Protein AF-A0A4R8LWS7-F1 (afdb_monomer_lite)

Radius of gyration: 14.8 Å; chains: 1; bounding box: 33×41×36 Å

Structure (mmCIF, N/CA/C/O backbone):
data_AF-A0A4R8LWS7-F1
#
_entry.id   AF-A0A4R8LWS7-F1
#
loop_
_atom_site.group_PDB
_atom_site.id
_atom_site.type_symbol
_atom_site.label_atom_id
_atom_site.label_alt_id
_atom_site.label_comp_id
_atom_site.label_asym_id
_atom_site.label_entity_id
_atom_site.label_seq_id
_atom_site.pdbx_PDB_ins_code
_atom_site.Cartn_x
_atom_site.Cartn_y
_atom_site.Cartn_z
_atom_site.occupancy
_atom_site.B_iso_or_equiv
_atom_site.auth_seq_id
_atom_site.auth_comp_id
_atom_site.auth_asym_id
_atom_site.auth_atom_id
_atom_site.pdbx_PDB_model_num
ATOM 1 N N . MET A 1 1 ? 10.908 25.742 19.040 1.00 40.62 1 MET A N 1
ATOM 2 C CA . MET A 1 1 ? 10.486 24.450 19.618 1.00 40.62 1 MET A CA 1
ATOM 3 C C . MET A 1 1 ? 9.347 23.922 18.762 1.00 40.62 1 MET A C 1
ATOM 5 O O . MET A 1 1 ? 8.251 24.456 18.840 1.00 40.62 1 MET A O 1
ATOM 9 N N . GLN A 1 2 ? 9.628 22.956 17.893 1.00 34.34 2 GLN A N 1
ATOM 10 C CA . GLN A 1 2 ? 8.619 22.154 17.203 1.00 34.34 2 GLN A CA 1
ATOM 11 C C . GLN A 1 2 ? 9.078 20.710 17.364 1.00 34.34 2 GLN A C 1
ATOM 13 O O . GLN A 1 2 ? 10.031 20.284 16.719 1.00 34.34 2 GLN A O 1
ATOM 18 N N . TYR A 1 3 ? 8.466 20.005 18.312 1.00 36.12 3 TYR A N 1
ATOM 19 C CA . TYR A 1 3 ? 8.565 18.557 18.377 1.00 36.12 3 TYR A CA 1
ATOM 20 C C . TYR A 1 3 ? 7.663 18.038 17.261 1.00 36.12 3 TYR A C 1
ATOM 22 O O . TYR A 1 3 ? 6.447 17.981 17.427 1.00 36.12 3 TYR A O 1
ATOM 30 N N . TYR A 1 4 ? 8.241 17.735 16.100 1.00 42.22 4 TYR A N 1
ATOM 31 C CA . TYR A 1 4 ? 7.612 16.768 15.213 1.00 42.22 4 TYR A CA 1
ATOM 32 C C . TYR A 1 4 ? 7.637 15.468 16.005 1.00 42.22 4 TYR A C 1
ATOM 34 O O . TYR A 1 4 ? 8.713 14.949 16.298 1.00 42.22 4 TYR A O 1
ATOM 42 N N . ALA A 1 5 ? 6.472 15.020 16.472 1.00 40.84 5 ALA A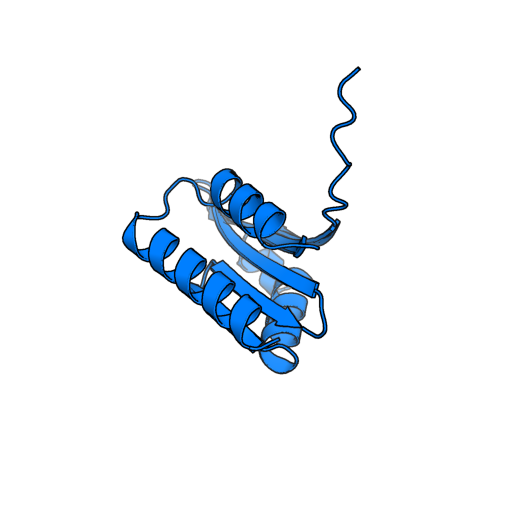 N 1
ATOM 43 C CA . ALA A 1 5 ? 6.341 13.658 16.946 1.00 40.84 5 ALA A CA 1
ATOM 44 C C . ALA A 1 5 ? 6.899 12.781 15.823 1.00 40.84 5 ALA A C 1
ATOM 46 O O . ALA A 1 5 ? 6.396 12.838 14.701 1.00 40.84 5 ALA A O 1
ATOM 47 N N . ASN A 1 6 ? 8.002 12.081 16.095 1.00 45.00 6 ASN A N 1
ATOM 48 C CA . ASN A 1 6 ? 8.479 11.017 15.231 1.00 45.00 6 ASN A CA 1
ATOM 49 C C . ASN A 1 6 ? 7.329 10.017 15.165 1.00 45.00 6 ASN A C 1
ATOM 51 O O . ASN A 1 6 ? 7.139 9.230 16.086 1.00 45.00 6 ASN A O 1
ATOM 55 N N . VAL A 1 7 ? 6.502 10.124 14.129 1.00 52.56 7 VAL A N 1
ATOM 56 C CA . VAL A 1 7 ? 5.569 9.070 13.768 1.00 52.56 7 VAL A CA 1
ATOM 57 C C . VAL A 1 7 ? 6.484 7.923 13.368 1.00 52.56 7 VAL A C 1
ATOM 59 O O . VAL A 1 7 ? 7.148 8.005 12.336 1.00 52.56 7 VAL A O 1
ATOM 62 N N . GLU A 1 8 ? 6.636 6.942 14.254 1.00 57.03 8 GLU A N 1
ATOM 63 C CA . GLU A 1 8 ? 7.499 5.779 14.055 1.00 57.03 8 GLU A CA 1
ATOM 64 C C . GLU A 1 8 ? 6.931 4.948 12.899 1.00 57.03 8 GLU A C 1
ATOM 66 O O . GLU A 1 8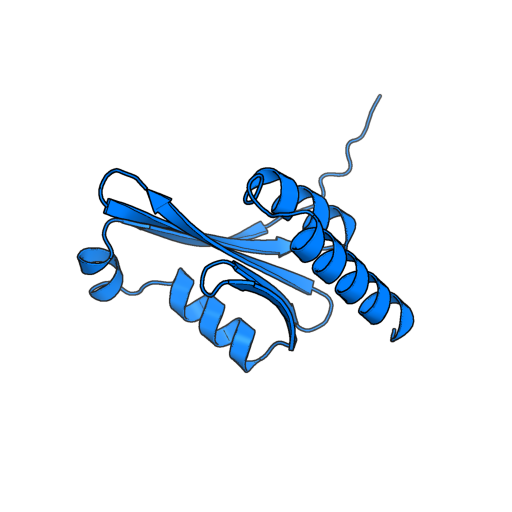 ? 6.120 4.044 13.067 1.00 57.03 8 GLU A O 1
ATOM 71 N N . GLN A 1 9 ? 7.305 5.336 11.684 1.00 67.44 9 GLN A N 1
ATOM 72 C CA . GLN A 1 9 ? 7.045 4.597 10.463 1.00 67.44 9 GLN A CA 1
ATOM 73 C C . GLN A 1 9 ? 8.176 3.589 10.304 1.00 67.44 9 GLN A C 1
ATOM 75 O O . GLN A 1 9 ? 9.345 3.974 10.232 1.00 67.44 9 GLN A O 1
ATOM 80 N N . THR A 1 10 ? 7.830 2.308 10.229 1.00 86.19 10 THR A N 1
ATOM 81 C CA . THR A 1 10 ? 8.819 1.240 10.078 1.00 86.19 10 THR A CA 1
ATOM 82 C C . THR A 1 10 ? 8.615 0.569 8.729 1.00 86.19 10 THR A C 1
ATOM 84 O O . THR A 1 10 ? 7.543 0.043 8.440 1.00 86.19 10 THR A O 1
ATOM 87 N N . MET A 1 11 ? 9.640 0.606 7.874 1.00 91.75 11 MET A N 1
ATOM 88 C CA . MET A 1 11 ? 9.654 -0.199 6.653 1.00 91.75 11 MET A CA 1
ATOM 89 C C . MET A 1 11 ? 9.943 -1.648 7.049 1.00 91.75 11 MET A C 1
ATOM 91 O O . MET A 1 11 ? 11.017 -1.938 7.575 1.00 91.75 11 MET A O 1
ATOM 95 N N . VAL A 1 12 ? 8.977 -2.536 6.826 1.00 93.50 12 VAL A N 1
ATOM 96 C CA . VAL A 1 12 ? 9.024 -3.933 7.292 1.00 93.50 12 VAL A CA 1
ATOM 97 C C . VAL A 1 12 ? 9.459 -4.908 6.201 1.00 93.50 12 VAL A C 1
ATOM 99 O O . VAL A 1 12 ? 9.993 -5.968 6.509 1.00 93.50 12 VAL A O 1
ATOM 102 N N . ALA A 1 13 ? 9.298 -4.533 4.930 1.00 93.56 13 ALA A N 1
ATOM 103 C CA . ALA A 1 13 ? 9.834 -5.282 3.801 1.00 93.56 13 ALA A CA 1
ATOM 104 C C . ALA A 1 13 ? 10.236 -4.347 2.654 1.00 93.56 13 ALA A C 1
ATOM 106 O O . ALA A 1 13 ? 9.655 -3.274 2.467 1.00 93.56 13 ALA A O 1
ATOM 107 N N . TYR A 1 14 ? 11.241 -4.770 1.889 1.00 93.44 14 TYR A N 1
ATOM 108 C CA . TYR A 1 14 ? 11.798 -4.030 0.762 1.00 93.44 14 TYR A CA 1
ATOM 109 C C . TYR A 1 14 ? 12.319 -4.997 -0.302 1.00 93.44 14 TYR A C 1
ATOM 111 O O . TYR A 1 14 ? 12.953 -6.000 0.033 1.00 93.44 14 TYR A O 1
ATOM 119 N N . CYS A 1 15 ? 12.114 -4.670 -1.574 1.00 93.06 15 CYS A N 1
ATOM 120 C CA . CYS A 1 15 ? 12.806 -5.309 -2.686 1.00 93.06 15 CYS A CA 1
ATOM 121 C C . CYS A 1 15 ? 13.257 -4.271 -3.716 1.00 93.06 15 CYS A C 1
ATOM 123 O O . CYS A 1 15 ? 12.604 -3.248 -3.920 1.00 93.06 15 CYS A O 1
ATOM 125 N N . PHE A 1 16 ? 14.388 -4.544 -4.369 1.00 93.31 16 PHE A N 1
ATOM 126 C CA . PHE A 1 16 ? 14.866 -3.767 -5.507 1.00 93.31 16 PHE A CA 1
ATOM 127 C C . PHE A 1 16 ? 15.703 -4.637 -6.432 1.00 93.31 16 PHE A C 1
ATOM 129 O O . PHE A 1 16 ? 16.692 -5.234 -6.004 1.00 93.31 16 PHE A O 1
ATOM 136 N N . GLY A 1 17 ? 15.331 -4.699 -7.703 1.00 92.06 17 GLY A N 1
ATOM 137 C CA . GLY A 1 17 ? 16.046 -5.517 -8.673 1.00 92.06 17 GLY A CA 1
ATOM 138 C C . GLY A 1 17 ? 15.236 -5.769 -9.930 1.00 92.06 17 GLY A C 1
ATOM 139 O O . GLY A 1 17 ? 14.134 -5.251 -10.087 1.00 92.06 17 GLY A O 1
ATOM 140 N N . ARG A 1 18 ? 15.785 -6.557 -10.852 1.00 91.75 18 ARG A N 1
ATOM 141 C CA . ARG A 1 18 ? 15.011 -7.013 -12.008 1.00 91.75 18 ARG A CA 1
ATOM 142 C C . ARG A 1 18 ? 14.037 -8.112 -11.578 1.00 91.75 18 ARG A C 1
ATOM 144 O O . ARG A 1 18 ? 14.413 -8.924 -10.732 1.00 91.75 18 ARG A O 1
ATOM 151 N N . PRO A 1 19 ? 12.837 -8.202 -12.176 1.00 88.56 19 PRO A N 1
ATOM 152 C CA . PRO A 1 19 ? 11.863 -9.245 -11.841 1.00 88.56 19 PRO A CA 1
ATOM 153 C C . PRO A 1 19 ? 12.436 -10.668 -11.910 1.00 88.56 19 PRO A C 1
ATOM 155 O O . PRO A 1 19 ? 12.168 -11.490 -11.040 1.00 88.56 19 PRO A O 1
ATOM 158 N N . GLU A 1 20 ? 13.282 -10.941 -12.906 1.00 88.19 20 GLU A N 1
ATOM 159 C CA . GLU A 1 20 ? 13.960 -12.232 -13.076 1.00 88.19 20 GLU A CA 1
ATOM 160 C C . GLU A 1 20 ? 14.873 -12.585 -11.891 1.00 88.19 20 GLU A C 1
ATOM 162 O O . GLU A 1 20 ? 14.844 -13.716 -11.410 1.00 88.19 20 GLU A O 1
ATOM 167 N N . ASP A 1 21 ? 15.612 -11.620 -11.346 1.00 85.44 21 ASP A N 1
ATOM 168 C CA . ASP A 1 21 ? 16.487 -11.835 -10.188 1.00 85.44 21 ASP A CA 1
ATOM 169 C C . ASP A 1 21 ? 15.678 -11.968 -8.888 1.00 85.44 21 ASP A C 1
ATOM 171 O O . ASP A 1 21 ? 15.962 -12.823 -8.045 1.00 85.44 21 ASP A O 1
ATOM 175 N N . LEU A 1 22 ? 14.636 -11.144 -8.740 1.00 84.06 22 LEU A N 1
ATOM 176 C CA . LEU A 1 22 ? 13.742 -11.166 -7.581 1.00 84.06 22 LEU A CA 1
ATOM 177 C C . LEU A 1 22 ? 12.973 -12.490 -7.482 1.00 84.06 22 LEU A C 1
ATOM 179 O O . LEU A 1 22 ? 12.887 -13.058 -6.401 1.00 84.06 22 LEU A O 1
ATOM 183 N N . SER A 1 23 ? 12.505 -13.037 -8.607 1.00 78.75 23 SER A N 1
ATOM 184 C CA . SER A 1 23 ? 11.782 -14.320 -8.643 1.00 78.75 23 SER A CA 1
ATOM 185 C C . SER A 1 23 ? 12.638 -15.539 -8.272 1.00 78.75 23 SER A C 1
ATOM 187 O O . SER A 1 23 ? 12.118 -16.556 -7.821 1.00 78.75 23 SER A O 1
ATOM 189 N N . ASN A 1 24 ? 13.959 -15.442 -8.454 1.00 71.88 24 ASN A N 1
ATOM 190 C CA . ASN A 1 24 ? 14.912 -16.514 -8.160 1.00 71.88 24 ASN A CA 1
ATOM 191 C C . ASN A 1 24 ? 15.523 -16.399 -6.755 1.00 71.88 24 ASN A C 1
ATOM 193 O O . ASN A 1 24 ? 16.331 -17.241 -6.356 1.00 71.88 24 ASN A O 1
ATOM 197 N N . THR A 1 25 ? 15.167 -15.358 -6.006 1.00 68.88 25 THR A N 1
ATOM 198 C CA . THR A 1 25 ? 15.644 -15.112 -4.646 1.00 68.88 25 THR A CA 1
ATOM 199 C C . THR A 1 25 ? 14.477 -15.163 -3.666 1.00 68.88 25 THR A C 1
ATOM 201 O O . THR A 1 25 ? 13.313 -15.119 -4.055 1.00 68.88 25 THR A O 1
ATOM 204 N N . PHE A 1 26 ? 14.764 -15.311 -2.369 1.00 73.25 26 PHE A N 1
ATOM 205 C CA . PHE A 1 26 ? 13.719 -15.224 -1.351 1.00 73.25 26 PHE A CA 1
ATOM 206 C C . PHE A 1 26 ? 13.255 -13.763 -1.246 1.00 73.25 26 PHE A C 1
ATOM 208 O O . PHE A 1 26 ? 13.846 -12.954 -0.528 1.00 73.25 26 PHE A O 1
ATOM 215 N N . ASN A 1 27 ? 12.235 -13.412 -2.030 1.00 78.25 27 ASN A N 1
ATOM 216 C CA . ASN A 1 27 ? 11.691 -12.067 -2.097 1.00 78.25 27 ASN A CA 1
ATOM 217 C C . ASN A 1 27 ? 10.793 -11.792 -0.886 1.00 78.25 27 ASN A C 1
ATOM 219 O O . ASN A 1 27 ? 9.584 -12.026 -0.906 1.00 78.25 27 ASN A O 1
ATOM 223 N N . HIS A 1 28 ? 11.403 -11.270 0.179 1.00 83.94 28 HIS A N 1
ATOM 224 C CA . HIS A 1 28 ? 10.701 -10.910 1.410 1.00 83.94 28 HIS A CA 1
ATOM 225 C C . HIS A 1 28 ? 9.536 -9.934 1.178 1.00 83.94 28 HIS A C 1
ATOM 227 O O . HIS A 1 28 ? 8.576 -9.975 1.934 1.00 83.94 28 HIS A O 1
ATOM 233 N N . PHE A 1 29 ? 9.580 -9.091 0.139 1.00 93.00 29 PHE A N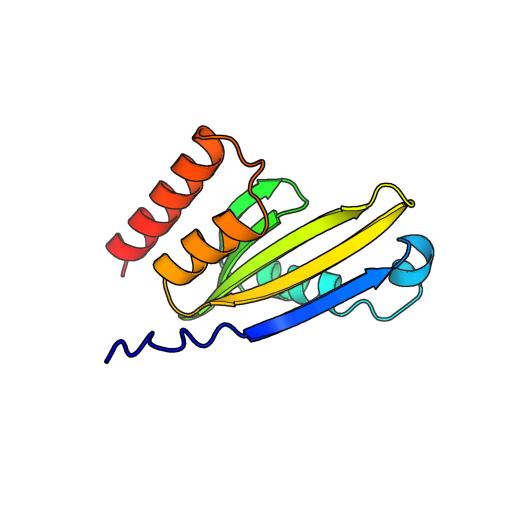 1
ATOM 234 C CA . PHE A 1 29 ? 8.478 -8.178 -0.176 1.00 93.00 29 PHE A CA 1
ATOM 235 C C . PHE A 1 29 ? 7.199 -8.926 -0.571 1.00 93.00 29 PHE A C 1
ATOM 237 O O . PHE A 1 29 ? 6.168 -8.718 0.061 1.00 93.00 29 PHE A O 1
ATOM 244 N N . GLU A 1 30 ? 7.263 -9.801 -1.580 1.00 91.12 30 GLU A N 1
ATOM 245 C CA . GLU A 1 30 ? 6.083 -10.535 -2.068 1.00 91.12 30 GLU A CA 1
ATOM 246 C C . GLU A 1 30 ? 5.507 -11.426 -0.970 1.00 91.12 30 GLU A C 1
ATOM 248 O O . GLU A 1 30 ? 4.309 -11.384 -0.714 1.00 91.12 30 GLU A O 1
ATOM 253 N N . HIS A 1 31 ? 6.374 -12.128 -0.236 1.00 91.81 31 HIS A N 1
ATOM 254 C CA . HIS A 1 31 ? 5.944 -12.970 0.876 1.00 91.81 31 HIS A CA 1
ATOM 255 C C . HIS A 1 31 ? 5.233 -12.169 1.976 1.00 91.81 31 HIS A C 1
ATOM 257 O O . HIS A 1 31 ? 4.182 -12.580 2.455 1.00 91.81 31 HIS A O 1
ATOM 263 N N . THR A 1 32 ? 5.771 -11.007 2.366 1.00 94.44 32 THR A N 1
ATOM 264 C CA . THR A 1 32 ? 5.122 -10.147 3.365 1.00 94.44 32 THR A CA 1
ATOM 265 C C . THR A 1 32 ? 3.786 -9.601 2.863 1.00 94.44 32 THR A C 1
ATOM 267 O O . THR A 1 32 ? 2.841 -9.523 3.644 1.00 94.44 32 THR A O 1
ATOM 270 N N . VAL A 1 33 ? 3.670 -9.236 1.583 1.00 95.19 33 VAL A N 1
ATOM 271 C CA . VAL A 1 33 ? 2.385 -8.796 1.013 1.00 95.19 33 VAL A CA 1
ATOM 272 C C . VAL A 1 33 ? 1.366 -9.938 1.035 1.00 95.19 33 VAL A C 1
ATOM 274 O O . VAL A 1 33 ? 0.243 -9.722 1.486 1.00 95.19 33 VAL A O 1
ATOM 277 N N . ASP A 1 34 ? 1.755 -11.149 0.637 1.00 94.69 34 ASP A N 1
ATOM 278 C CA . ASP A 1 34 ? 0.877 -12.323 0.658 1.00 94.69 34 ASP A CA 1
ATOM 279 C C . ASP A 1 34 ? 0.407 -12.667 2.080 1.00 94.69 34 ASP A C 1
ATOM 281 O O . ASP A 1 34 ? -0.783 -12.892 2.301 1.00 94.69 34 ASP A O 1
ATOM 285 N N . GLU A 1 35 ? 1.308 -12.641 3.067 1.00 95.12 35 GLU A N 1
ATOM 286 C CA . GLU A 1 35 ? 0.963 -12.832 4.483 1.00 95.12 35 GLU A CA 1
ATOM 287 C C . GLU A 1 35 ? -0.027 -11.770 4.978 1.00 95.12 35 GLU A C 1
ATOM 289 O O . GLU A 1 35 ? -0.997 -12.093 5.665 1.00 95.12 35 GLU A O 1
ATOM 294 N N . LEU A 1 36 ? 0.183 -10.500 4.619 1.00 96.00 36 LEU A N 1
ATOM 295 C CA . LEU A 1 36 ? -0.718 -9.410 4.995 1.00 96.00 36 LEU A CA 1
ATOM 296 C C . LEU A 1 36 ? -2.098 -9.555 4.351 1.00 96.00 36 LEU A C 1
ATOM 298 O O . LEU A 1 36 ? -3.099 -9.289 5.009 1.00 96.00 36 LEU A O 1
ATOM 302 N N . LEU A 1 37 ? -2.166 -9.980 3.090 1.00 95.50 37 LEU A N 1
ATOM 303 C CA . LEU A 1 37 ? -3.431 -10.225 2.398 1.00 95.50 37 LEU A CA 1
ATOM 304 C C . LEU A 1 37 ? -4.150 -11.479 2.912 1.00 95.50 37 LEU A C 1
ATOM 306 O O . LEU A 1 37 ? -5.374 -11.558 2.806 1.00 95.50 37 LEU A O 1
ATOM 310 N N . HIS A 1 38 ? -3.410 -12.447 3.457 1.00 96.25 38 HIS A N 1
ATOM 311 C CA . HIS A 1 38 ? -3.974 -13.650 4.061 1.00 96.25 38 HIS A CA 1
ATOM 312 C C . HIS A 1 38 ? -4.530 -13.396 5.469 1.00 96.25 38 HIS A C 1
ATOM 314 O O . HIS A 1 38 ? -5.658 -13.789 5.766 1.00 96.25 38 HIS A O 1
ATOM 320 N N . ASP A 1 39 ? -3.747 -12.733 6.323 1.00 94.62 39 ASP A N 1
ATOM 321 C CA . ASP A 1 39 ? -4.056 -12.557 7.748 1.00 94.62 39 ASP A CA 1
ATOM 322 C C . ASP A 1 39 ? -4.780 -11.243 8.067 1.00 94.62 39 ASP A C 1
ATOM 324 O O . ASP A 1 39 ? -5.362 -11.090 9.144 1.00 94.62 39 ASP A O 1
ATOM 328 N N . GLY A 1 40 ? -4.669 -10.256 7.183 1.00 94.94 40 GLY A N 1
ATOM 329 C CA . GLY A 1 40 ? -5.200 -8.917 7.370 1.00 94.94 40 GLY A CA 1
ATOM 330 C C . GLY A 1 40 ? -6.461 -8.652 6.557 1.00 94.94 40 GLY A C 1
ATOM 331 O O . GLY A 1 40 ? -6.855 -9.397 5.663 1.00 94.94 40 GLY A O 1
ATOM 332 N N . GLU A 1 41 ? -7.106 -7.534 6.863 1.00 96.12 41 GLU A N 1
ATOM 333 C CA . GLU A 1 41 ? -8.224 -7.038 6.079 1.00 96.12 41 GLU A CA 1
ATOM 334 C C . GLU A 1 41 ? -7.725 -6.069 5.005 1.00 96.12 41 GLU A C 1
ATOM 336 O O . GLU A 1 41 ? -7.195 -5.006 5.323 1.00 96.12 41 GLU A O 1
ATOM 341 N N . LEU A 1 42 ? -7.948 -6.393 3.730 1.00 96.62 42 LEU A N 1
ATOM 342 C CA . LEU A 1 42 ? -7.719 -5.465 2.623 1.00 96.62 42 LEU A CA 1
ATOM 343 C C . LEU A 1 42 ? -8.735 -4.311 2.674 1.00 96.62 42 LEU A C 1
ATOM 345 O O . LEU A 1 42 ? -9.917 -4.488 2.384 1.00 96.62 42 LEU A O 1
ATOM 349 N N . VAL A 1 43 ? -8.264 -3.109 3.006 1.00 96.69 43 VAL A N 1
ATOM 350 C CA . VAL A 1 43 ? -9.105 -1.915 3.211 1.00 96.69 43 VAL A CA 1
ATOM 351 C C . VAL A 1 43 ? -9.161 -1.023 1.970 1.00 96.69 43 VAL A C 1
ATOM 353 O O . VAL A 1 43 ? -10.165 -0.342 1.719 1.00 96.69 43 VAL A O 1
ATOM 356 N N . TRP A 1 44 ? -8.085 -0.999 1.183 1.00 96.75 44 TRP A N 1
ATOM 357 C CA . TRP A 1 44 ? -8.005 -0.196 -0.034 1.00 96.75 44 TRP A CA 1
ATOM 358 C C . TRP A 1 44 ? -6.955 -0.740 -1.007 1.00 96.75 44 TRP A C 1
ATOM 360 O O . TRP A 1 44 ? -5.939 -1.289 -0.599 1.00 96.75 44 TRP A O 1
ATOM 370 N N . THR A 1 45 ? -7.193 -0.540 -2.303 1.00 95.62 45 THR A N 1
ATOM 371 C CA . THR A 1 45 ? -6.230 -0.796 -3.380 1.00 95.62 45 THR A CA 1
ATOM 372 C C . THR A 1 45 ? -6.353 0.291 -4.449 1.00 95.62 45 THR A C 1
ATOM 374 O O . THR A 1 45 ? -7.465 0.714 -4.810 1.00 95.62 45 THR A O 1
ATOM 377 N N . ALA A 1 46 ? -5.204 0.759 -4.939 1.00 90.25 46 ALA A N 1
ATOM 378 C CA . ALA A 1 46 ? -5.126 1.579 -6.145 1.00 90.25 46 ALA A CA 1
ATOM 379 C C . ALA A 1 46 ? -5.056 0.711 -7.407 1.00 90.25 46 ALA A C 1
ATOM 381 O O . ALA A 1 46 ? -5.664 1.047 -8.422 1.00 90.25 46 ALA A O 1
ATOM 382 N N . SER A 1 47 ? -4.314 -0.389 -7.319 1.00 87.31 47 SER A N 1
ATOM 383 C CA . SER A 1 47 ? -3.997 -1.341 -8.381 1.00 87.31 47 SER A CA 1
ATOM 384 C C . SER A 1 47 ? -3.384 -2.596 -7.747 1.00 87.31 47 SER A C 1
ATOM 386 O O . SER A 1 47 ? -3.149 -2.644 -6.537 1.00 87.31 47 SER A O 1
ATOM 388 N N . ASP A 1 48 ? -3.007 -3.567 -8.576 1.00 85.81 48 ASP A N 1
ATOM 389 C CA . ASP A 1 48 ? -2.205 -4.722 -8.143 1.00 85.81 48 ASP A CA 1
ATOM 390 C C . ASP A 1 48 ? -0.845 -4.308 -7.549 1.00 85.81 48 ASP A C 1
ATOM 392 O O . ASP A 1 48 ? -0.212 -5.069 -6.824 1.00 85.81 48 ASP A O 1
ATOM 396 N N . SER A 1 49 ? -0.403 -3.075 -7.815 1.00 88.25 49 SER A N 1
ATOM 397 C CA . SER A 1 49 ? 0.884 -2.546 -7.379 1.00 88.25 49 SER A CA 1
ATOM 398 C C . SER A 1 49 ? 0.807 -1.672 -6.128 1.00 88.25 49 SER A C 1
ATOM 400 O O . SER A 1 49 ? 1.835 -1.128 -5.744 1.00 88.25 49 SER A O 1
ATOM 402 N N . ALA A 1 50 ? -0.359 -1.476 -5.501 1.00 94.88 50 ALA A N 1
ATOM 403 C CA . ALA A 1 50 ? -0.452 -0.764 -4.224 1.00 94.88 50 ALA A CA 1
ATOM 404 C C . ALA A 1 50 ? -1.760 -1.029 -3.475 1.00 94.88 50 ALA A C 1
ATOM 406 O O . ALA A 1 50 ? -2.856 -0.994 -4.050 1.00 94.88 50 ALA A O 1
ATOM 407 N N . GLY A 1 51 ? -1.659 -1.160 -2.155 1.00 96.75 51 GLY A N 1
ATOM 408 C CA . GLY A 1 51 ? -2.827 -1.267 -1.297 1.00 96.75 51 GLY A CA 1
ATOM 409 C C . GLY A 1 51 ? -2.528 -1.073 0.180 1.00 96.75 51 GLY A C 1
ATOM 410 O O . GLY A 1 51 ? -1.391 -0.858 0.593 1.00 96.75 51 GLY A O 1
ATOM 411 N N . LEU A 1 52 ? -3.608 -1.089 0.954 1.0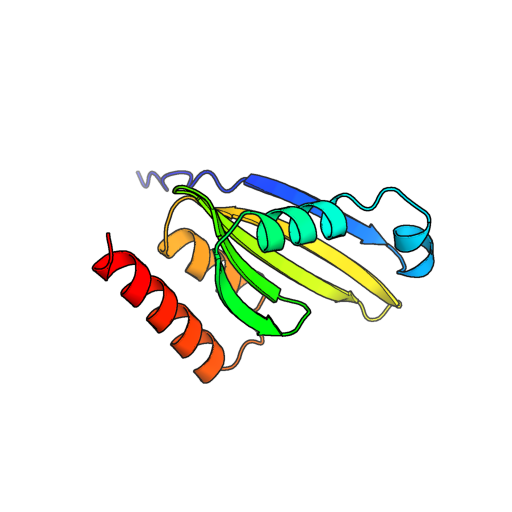0 97.75 52 LEU A N 1
ATOM 412 C CA . LEU A 1 52 ? -3.634 -0.865 2.389 1.00 97.75 52 LEU A CA 1
ATOM 413 C C . LEU A 1 52 ? -4.386 -2.006 3.068 1.00 97.75 52 LEU A C 1
ATOM 415 O O . LE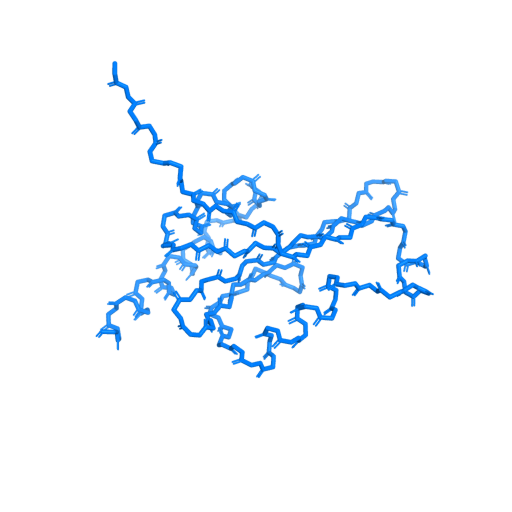U A 1 52 ? -5.539 -2.293 2.728 1.00 97.75 52 LEU A O 1
ATOM 419 N N . VAL A 1 53 ? -3.747 -2.595 4.070 1.00 97.50 53 VAL A N 1
ATOM 420 C CA . VAL A 1 53 ? -4.284 -3.653 4.920 1.00 97.50 53 VAL A CA 1
ATOM 421 C C . VAL A 1 53 ? -4.348 -3.159 6.358 1.00 97.50 53 VAL A C 1
ATOM 423 O O . VAL A 1 53 ? -3.459 -2.447 6.822 1.00 97.50 53 VAL A O 1
ATOM 426 N N . LEU A 1 54 ? -5.399 -3.556 7.067 1.00 96.19 54 LEU A N 1
ATOM 427 C CA . LEU A 1 54 ? -5.486 -3.454 8.518 1.00 96.19 54 LEU A CA 1
ATOM 428 C C . LEU A 1 54 ? -5.250 -4.842 9.116 1.00 96.19 54 LEU A C 1
ATOM 430 O O . LEU A 1 54 ? -5.984 -5.777 8.798 1.00 96.19 54 LEU A O 1
ATOM 434 N N . ARG A 1 55 ? -4.250 -4.990 9.987 1.00 94.12 55 ARG A N 1
ATOM 435 C CA . ARG A 1 55 ? -3.991 -6.248 10.706 1.00 94.12 55 ARG A CA 1
ATOM 436 C C . ARG A 1 55 ? -3.792 -5.943 12.185 1.00 94.12 55 ARG A C 1
ATOM 438 O O . ARG A 1 55 ? -2.846 -5.258 12.564 1.00 94.12 55 ARG A O 1
ATOM 445 N N . GLY A 1 56 ? -4.696 -6.454 13.020 1.00 90.81 56 GLY A N 1
ATOM 446 C CA . GLY A 1 56 ? -4.780 -6.029 14.417 1.00 90.81 56 GLY A CA 1
ATOM 447 C C . GLY A 1 56 ? -5.128 -4.541 14.496 1.00 90.81 56 GLY A C 1
ATOM 448 O O . GLY A 1 56 ? -6.160 -4.128 13.973 1.00 90.81 56 GLY A O 1
ATOM 449 N N . GLU A 1 57 ? -4.255 -3.754 15.121 1.00 89.75 57 GLU A N 1
ATOM 450 C CA . GLU A 1 57 ? -4.397 -2.295 15.255 1.00 89.75 57 GLU A CA 1
ATOM 451 C C . GLU A 1 57 ? -3.455 -1.512 14.322 1.00 89.75 57 GLU A C 1
ATOM 453 O O . GLU A 1 57 ? -3.535 -0.287 14.261 1.00 89.75 57 GLU A O 1
ATOM 458 N N . SER A 1 58 ? -2.589 -2.206 13.574 1.00 92.81 58 SER A N 1
ATOM 459 C CA . SER A 1 58 ? -1.590 -1.592 12.697 1.00 92.81 58 SER A CA 1
ATOM 460 C C . SER A 1 58 ? -2.069 -1.515 11.247 1.00 92.81 58 SER A C 1
ATOM 462 O O . SER A 1 58 ? -2.660 -2.456 10.699 1.00 92.81 58 SER A O 1
ATOM 464 N N . TRP A 1 59 ? -1.737 -0.402 10.595 1.00 96.25 59 TRP A N 1
ATOM 465 C CA . TRP A 1 59 ? -1.905 -0.225 9.158 1.00 96.25 59 TRP A CA 1
ATOM 466 C C . TRP A 1 59 ? -0.669 -0.708 8.411 1.00 96.25 59 TRP A C 1
ATOM 468 O O . TRP A 1 59 ? 0.453 -0.351 8.763 1.00 96.25 59 TRP A O 1
ATOM 478 N N . TYR A 1 60 ? -0.877 -1.442 7.323 1.00 97.19 60 TYR A N 1
ATOM 479 C CA . TYR A 1 60 ? 0.188 -1.875 6.431 1.00 97.19 60 TYR A CA 1
ATOM 480 C C . TYR A 1 60 ? -0.067 -1.365 5.021 1.00 97.19 60 TYR A C 1
ATOM 482 O O . TYR A 1 60 ? -1.047 -1.746 4.383 1.00 97.19 60 TYR A O 1
ATOM 490 N N . LEU A 1 61 ? 0.815 -0.495 4.538 1.00 96.94 61 LEU A N 1
ATOM 491 C CA . LEU A 1 61 ? 0.777 0.029 3.176 1.00 96.94 61 LEU A CA 1
ATOM 492 C C . LEU A 1 61 ? 1.886 -0.634 2.366 1.00 96.94 61 LEU A C 1
ATOM 494 O O . LEU A 1 61 ? 3.059 -0.502 2.718 1.00 96.94 61 LEU A O 1
ATOM 498 N N . TRP A 1 62 ? 1.529 -1.278 1.259 1.00 96.88 62 TRP A N 1
ATOM 499 C CA . TRP A 1 62 ? 2.503 -1.714 0.264 1.00 96.88 62 TRP A CA 1
ATOM 500 C C . TRP A 1 62 ? 2.326 -0.941 -1.028 1.00 96.88 62 TRP A C 1
ATOM 502 O O . TRP A 1 62 ? 1.223 -0.530 -1.403 1.00 96.88 62 TRP A O 1
ATOM 512 N N . PHE A 1 63 ? 3.434 -0.791 -1.734 1.00 95.38 63 PHE A N 1
ATOM 513 C CA . PHE A 1 63 ? 3.428 -0.405 -3.129 1.00 95.38 63 PHE A CA 1
ATOM 514 C C . PHE A 1 63 ? 4.642 -0.975 -3.844 1.00 95.38 63 PHE A C 1
ATOM 516 O O . PHE A 1 63 ? 5.659 -1.314 -3.237 1.00 95.38 63 PHE A O 1
ATOM 523 N N . GLN A 1 64 ? 4.507 -1.052 -5.156 1.00 93.69 64 GLN A N 1
ATOM 524 C CA . GLN A 1 64 ? 5.502 -1.530 -6.083 1.00 93.69 64 GLN A CA 1
ATOM 525 C C . GLN A 1 64 ? 5.542 -0.589 -7.289 1.00 93.69 64 GLN A C 1
ATOM 527 O O . GLN A 1 64 ? 4.505 -0.197 -7.829 1.00 93.69 64 GLN A O 1
ATOM 532 N N . HIS A 1 65 ? 6.745 -0.215 -7.707 1.00 91.75 65 HIS A N 1
ATOM 533 C CA . HIS A 1 65 ? 6.982 0.659 -8.845 1.00 91.75 65 HIS A CA 1
ATOM 534 C C . HIS A 1 65 ? 7.978 0.021 -9.811 1.00 91.75 65 HIS A C 1
ATOM 536 O O . HIS A 1 65 ? 9.021 -0.483 -9.398 1.00 91.75 65 HIS A O 1
ATOM 542 N N . ALA A 1 66 ? 7.654 0.067 -11.103 1.00 91.62 66 ALA A N 1
ATOM 543 C CA . ALA A 1 66 ? 8.571 -0.304 -12.170 1.00 91.62 66 ALA A CA 1
ATOM 544 C C . ALA A 1 66 ? 9.364 0.929 -12.619 1.00 91.62 66 ALA A C 1
ATOM 546 O O . ALA A 1 66 ? 8.781 1.937 -13.014 1.00 91.62 66 ALA A O 1
ATOM 547 N N . HIS A 1 67 ? 10.685 0.817 -12.579 1.00 91.62 67 HIS A N 1
ATOM 548 C CA . HIS A 1 67 ? 11.634 1.818 -13.048 1.00 91.62 67 HIS A CA 1
ATOM 549 C C . HIS A 1 67 ? 11.838 1.706 -14.565 1.00 91.62 67 HIS A C 1
ATOM 551 O O . HIS A 1 67 ? 11.683 0.637 -15.160 1.00 91.62 67 HIS A O 1
ATOM 557 N N . GLU A 1 68 ? 12.243 2.807 -15.203 1.00 92.25 68 GLU A N 1
ATOM 558 C CA . GLU A 1 68 ? 12.486 2.862 -16.656 1.00 92.25 68 GLU A CA 1
ATOM 559 C C . GLU A 1 68 ? 13.597 1.904 -17.126 1.00 92.25 68 GLU A C 1
ATOM 561 O O . GLU A 1 68 ? 13.614 1.486 -18.283 1.00 92.25 68 GLU A O 1
ATOM 566 N N . ASP A 1 69 ? 14.511 1.518 -16.230 1.00 91.31 69 ASP A N 1
ATOM 567 C CA . ASP A 1 69 ? 15.601 0.571 -16.496 1.00 91.31 69 ASP A CA 1
ATOM 568 C C . ASP A 1 69 ? 15.169 -0.910 -16.410 1.00 91.31 69 ASP A C 1
ATOM 570 O O . ASP A 1 69 ? 16.007 -1.814 -16.509 1.00 91.31 69 ASP A O 1
ATOM 574 N N . GLY A 1 70 ? 13.867 -1.161 -16.234 1.00 91.62 70 GLY A N 1
ATOM 575 C CA . GLY A 1 70 ? 13.276 -2.491 -16.115 1.00 91.62 70 GLY A CA 1
ATOM 576 C C . GLY A 1 70 ? 13.410 -3.111 -14.723 1.00 91.62 70 GLY A C 1
ATOM 577 O O . GLY A 1 70 ? 13.067 -4.282 -14.547 1.00 91.62 70 GLY A O 1
ATOM 578 N N . ARG A 1 71 ? 13.917 -2.369 -13.731 1.00 94.31 71 ARG A N 1
ATOM 579 C CA . ARG A 1 71 ? 13.898 -2.800 -12.330 1.00 94.31 71 ARG A CA 1
ATOM 580 C C . ARG A 1 71 ? 12.553 -2.521 -11.686 1.00 94.31 71 ARG A C 1
ATOM 582 O O . ARG A 1 71 ? 11.772 -1.693 -12.138 1.00 94.31 71 ARG A O 1
ATOM 589 N N . VAL A 1 72 ? 12.309 -3.206 -10.586 1.00 93.38 72 VAL A N 1
ATOM 590 C CA . VAL A 1 72 ? 11.153 -3.021 -9.727 1.00 93.38 72 VAL A CA 1
ATOM 591 C C . VAL A 1 72 ? 11.644 -2.681 -8.331 1.00 93.38 72 VAL A C 1
ATOM 593 O O . VAL A 1 72 ? 12.623 -3.257 -7.860 1.00 93.38 72 VAL A O 1
ATOM 596 N N . GLU A 1 73 ? 10.962 -1.743 -7.688 1.00 94.12 73 GLU A N 1
ATOM 597 C CA . GLU A 1 73 ? 11.128 -1.402 -6.281 1.00 94.12 73 GLU A CA 1
ATOM 598 C C . GLU A 1 73 ? 9.808 -1.643 -5.557 1.00 94.12 73 GLU A C 1
ATOM 600 O O . GLU A 1 73 ? 8.771 -1.132 -5.978 1.00 94.12 73 GLU A O 1
ATOM 605 N N . GLY A 1 74 ? 9.839 -2.424 -4.483 1.00 94.94 74 GLY A N 1
ATOM 606 C CA . GLY A 1 74 ? 8.683 -2.700 -3.639 1.00 94.94 74 GLY A CA 1
ATOM 607 C C . GLY A 1 74 ? 8.986 -2.337 -2.196 1.00 94.94 74 GLY A C 1
ATOM 608 O O . GLY A 1 74 ? 10.072 -2.635 -1.699 1.00 94.94 74 GLY A O 1
ATOM 609 N N . LYS A 1 75 ? 8.036 -1.700 -1.511 1.00 95.56 75 LYS A N 1
ATOM 610 C CA . LYS A 1 75 ? 8.167 -1.345 -0.093 1.00 95.56 75 LYS A CA 1
ATOM 611 C C . LYS A 1 75 ? 6.886 -1.667 0.660 1.00 95.56 75 LYS A C 1
ATOM 613 O O . LYS A 1 75 ? 5.792 -1.430 0.149 1.00 95.56 75 LYS A O 1
ATOM 618 N N . VAL A 1 76 ? 7.033 -2.158 1.887 1.00 96.94 76 VAL A N 1
ATOM 619 C CA . VAL A 1 76 ? 5.932 -2.341 2.838 1.00 96.94 76 VAL A CA 1
ATOM 620 C C . VAL A 1 76 ? 6.227 -1.526 4.087 1.00 96.94 76 VAL A C 1
ATOM 622 O O . VAL A 1 76 ? 7.299 -1.656 4.681 1.00 96.94 76 VAL A O 1
ATOM 625 N N . TYR A 1 77 ? 5.269 -0.701 4.490 1.00 96.06 77 TYR A N 1
ATOM 626 C CA . TYR A 1 77 ? 5.341 0.131 5.684 1.00 96.06 77 TYR A CA 1
ATOM 627 C C . TYR A 1 77 ? 4.306 -0.312 6.700 1.00 96.06 77 TYR A C 1
ATOM 629 O O . TYR A 1 77 ? 3.137 -0.459 6.353 1.00 96.06 77 TYR A O 1
ATOM 637 N N . GLU A 1 78 ? 4.730 -0.431 7.951 1.00 95.94 78 GLU A N 1
ATOM 638 C CA . GLU A 1 78 ? 3.840 -0.426 9.104 1.00 95.94 78 GLU A CA 1
ATOM 639 C C . GLU A 1 78 ? 3.634 1.015 9.588 1.00 95.94 78 GLU A C 1
ATOM 641 O O . GLU A 1 78 ? 4.591 1.786 9.742 1.00 95.94 78 GLU A O 1
ATOM 646 N N . LEU A 1 79 ? 2.373 1.388 9.792 1.00 94.56 79 LEU A N 1
ATOM 647 C CA . LEU A 1 79 ? 1.923 2.749 10.053 1.00 94.56 79 LEU A CA 1
ATOM 648 C C . LEU A 1 79 ? 0.949 2.759 11.240 1.00 94.56 79 LEU A C 1
ATOM 650 O O . LEU A 1 79 ? 0.076 1.902 11.357 1.00 94.56 79 LEU A O 1
ATOM 654 N N . GLN A 1 80 ? 1.102 3.756 12.112 1.00 88.12 80 GLN A N 1
ATOM 655 C CA . GLN A 1 80 ? 0.408 3.812 13.405 1.00 88.12 80 GLN A CA 1
ATOM 656 C C . GLN A 1 80 ? -0.973 4.481 13.341 1.00 88.12 80 GLN A C 1
ATOM 658 O O . GLN A 1 80 ? -1.822 4.229 14.189 1.00 88.12 80 GLN A O 1
ATOM 663 N N . ASP A 1 81 ? -1.217 5.351 12.356 1.00 91.00 81 ASP A N 1
ATOM 664 C CA . ASP A 1 81 ? -2.466 6.111 12.267 1.00 91.00 81 ASP A CA 1
ATOM 665 C C . ASP A 1 81 ? -2.831 6.522 10.831 1.00 91.00 81 ASP A C 1
ATOM 667 O O . ASP A 1 81 ? -2.015 6.470 9.905 1.00 91.00 81 ASP A O 1
ATOM 671 N N . ASP A 1 82 ? -4.080 6.963 10.658 1.00 93.06 82 ASP A N 1
ATOM 672 C CA . ASP A 1 82 ? -4.635 7.424 9.380 1.00 93.06 82 ASP A CA 1
ATOM 673 C C . ASP A 1 82 ? -3.807 8.562 8.753 1.00 93.06 82 ASP A C 1
ATOM 675 O O . ASP A 1 82 ? -3.682 8.651 7.531 1.00 93.06 82 ASP A O 1
ATOM 679 N N . GLY A 1 83 ? -3.240 9.453 9.571 1.00 92.31 83 GLY A N 1
ATOM 680 C CA . GLY A 1 83 ? -2.403 10.557 9.109 1.00 92.31 83 GLY A CA 1
ATOM 681 C C . GLY A 1 83 ? -1.099 10.057 8.492 1.00 92.31 83 GLY A C 1
ATOM 682 O O . GLY A 1 83 ? -0.708 10.529 7.423 1.00 92.31 83 GLY A O 1
ATOM 683 N N . ALA A 1 84 ? -0.474 9.056 9.112 1.00 93.00 84 ALA A N 1
ATOM 684 C CA . ALA A 1 84 ? 0.710 8.381 8.592 1.00 93.00 84 ALA A CA 1
ATOM 685 C C . ALA A 1 84 ? 0.428 7.684 7.250 1.00 93.00 84 ALA A C 1
ATOM 687 O O . ALA A 1 84 ? 1.239 7.787 6.327 1.00 93.00 84 ALA A O 1
ATOM 688 N N . VAL A 1 85 ? -0.739 7.040 7.118 1.00 94.81 85 VAL A N 1
ATOM 689 C CA . VAL A 1 85 ? -1.209 6.443 5.854 1.00 94.81 85 VAL A CA 1
ATOM 690 C C . VAL A 1 85 ? -1.324 7.501 4.764 1.00 94.81 85 VAL A C 1
ATOM 692 O O . VAL A 1 85 ? -0.751 7.346 3.686 1.00 94.81 85 VAL A O 1
ATOM 695 N N . LEU A 1 86 ? -2.024 8.602 5.038 1.00 94.25 86 LEU A N 1
ATOM 696 C CA . LEU A 1 86 ? -2.241 9.660 4.050 1.00 94.25 86 LEU A CA 1
ATOM 697 C C . LEU A 1 86 ? -0.940 10.356 3.637 1.00 94.25 86 LEU A C 1
ATOM 699 O O . LEU A 1 86 ? -0.758 10.650 2.451 1.00 94.25 86 LEU A O 1
ATOM 703 N N . ALA A 1 87 ? -0.032 10.593 4.587 1.00 92.94 87 ALA A N 1
ATOM 704 C CA . ALA A 1 87 ? 1.287 11.147 4.308 1.00 92.94 87 ALA A CA 1
ATOM 705 C C . ALA A 1 87 ? 2.087 10.214 3.388 1.00 92.94 87 ALA A C 1
ATOM 707 O O . ALA A 1 87 ? 2.523 10.636 2.318 1.00 92.94 87 ALA A O 1
ATOM 708 N N . ARG A 1 88 ? 2.188 8.925 3.739 1.00 93.50 88 ARG A N 1
ATOM 709 C CA . ARG A 1 88 ? 2.974 7.952 2.971 1.00 93.50 88 ARG A CA 1
ATOM 710 C C . ARG A 1 88 ? 2.410 7.711 1.57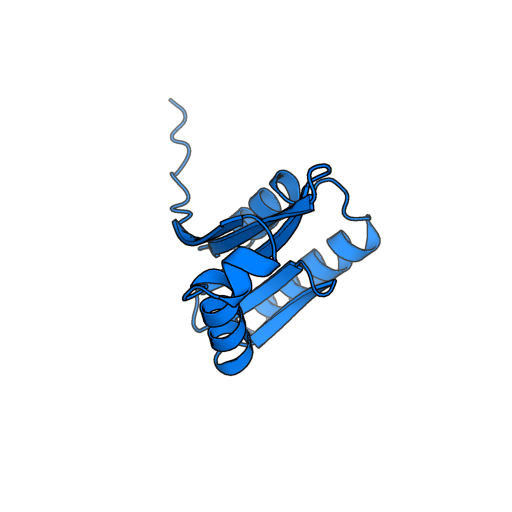0 1.00 93.50 88 ARG A C 1
ATOM 712 O O . ARG A 1 88 ? 3.170 7.654 0.610 1.00 93.50 88 ARG A O 1
ATOM 719 N N . VAL A 1 89 ? 1.086 7.640 1.427 1.00 93.94 89 VAL A N 1
ATOM 720 C CA . VAL A 1 89 ? 0.435 7.539 0.109 1.00 93.94 89 VAL A CA 1
ATOM 721 C C . VAL A 1 89 ? 0.725 8.774 -0.747 1.00 93.94 89 VAL A C 1
ATOM 723 O O . VAL A 1 89 ? 0.947 8.647 -1.947 1.00 93.94 89 VAL A O 1
ATOM 726 N N . SER A 1 90 ? 0.755 9.967 -0.149 1.00 92.31 90 SER A N 1
ATOM 727 C CA . SER A 1 90 ? 1.061 11.201 -0.884 1.00 92.31 90 SER A CA 1
ATOM 728 C C . SER A 1 90 ? 2.522 11.268 -1.341 1.00 92.31 90 SER A C 1
ATOM 730 O O . SER A 1 90 ? 2.790 11.796 -2.418 1.00 92.31 90 SER A O 1
ATOM 732 N N . GLU A 1 91 ? 3.447 10.738 -0.537 1.00 92.00 91 GLU A N 1
ATOM 733 C CA . GLU A 1 91 ? 4.882 10.685 -0.846 1.00 92.00 91 GLU A CA 1
ATOM 734 C C . GLU A 1 91 ? 5.207 9.660 -1.937 1.00 92.00 91 GLU A C 1
ATOM 736 O O . GLU A 1 91 ? 5.908 9.979 -2.894 1.00 92.00 91 GLU A O 1
ATOM 741 N N . GLU A 1 92 ? 4.693 8.437 -1.812 1.00 91.81 92 GLU A N 1
ATOM 742 C CA . GLU A 1 92 ? 5.112 7.308 -2.655 1.00 91.81 92 GLU A CA 1
ATOM 743 C C . GLU A 1 92 ? 4.223 7.140 -3.895 1.00 91.81 92 GLU A C 1
ATOM 745 O O . GLU A 1 92 ? 4.653 6.600 -4.914 1.00 91.81 92 GLU A O 1
ATOM 750 N N . LEU A 1 93 ? 2.981 7.636 -3.843 1.00 91.00 93 LEU A N 1
ATOM 751 C CA . LEU A 1 93 ? 2.000 7.520 -4.923 1.00 91.00 93 LEU A CA 1
ATOM 752 C C . LEU A 1 93 ? 1.453 8.903 -5.350 1.00 91.00 93 LEU A C 1
ATOM 754 O O . LEU A 1 93 ? 0.232 9.117 -5.407 1.00 91.00 93 LEU A O 1
ATOM 758 N N . PRO A 1 94 ? 2.327 9.873 -5.706 1.00 90.19 94 PRO A N 1
ATOM 759 C CA . PRO A 1 94 ? 1.906 11.232 -6.059 1.00 90.19 94 PRO A CA 1
ATOM 760 C C . PRO A 1 94 ? 1.049 11.283 -7.332 1.00 90.19 94 PRO A C 1
ATOM 762 O O . PRO A 1 94 ? 0.326 12.255 -7.551 1.00 90.19 94 PRO A O 1
ATOM 765 N N . TRP A 1 95 ? 1.096 10.226 -8.144 1.00 87.56 95 TRP A N 1
ATOM 766 C CA . TRP A 1 95 ? 0.354 10.052 -9.390 1.00 87.56 95 TRP A CA 1
ATOM 767 C C . TRP A 1 95 ? -1.085 9.545 -9.204 1.00 87.56 95 TRP A C 1
ATOM 769 O O . TRP A 1 95 ? -1.827 9.498 -10.183 1.00 87.56 95 TRP A O 1
ATOM 779 N N . LEU A 1 96 ? -1.505 9.173 -7.985 1.00 90.31 96 LEU A N 1
ATOM 780 C CA . LEU A 1 96 ? -2.885 8.734 -7.747 1.00 90.31 96 LEU A CA 1
ATOM 781 C C . LEU A 1 96 ? -3.892 9.826 -8.091 1.00 90.31 96 LEU A C 1
ATOM 783 O O . LEU A 1 96 ? -3.772 10.966 -7.632 1.00 90.31 96 LEU A O 1
ATOM 787 N N . ASP A 1 97 ? -4.931 9.434 -8.821 1.00 91.50 97 ASP A N 1
ATOM 788 C CA . ASP A 1 97 ? -6.050 10.309 -9.127 1.00 91.50 97 ASP A CA 1
ATOM 789 C C . ASP A 1 97 ? -6.881 10.659 -7.876 1.00 91.50 97 ASP A C 1
ATOM 791 O O . ASP A 1 97 ? -6.782 10.051 -6.799 1.00 91.50 97 ASP A O 1
ATOM 795 N N . ALA A 1 98 ? -7.710 11.693 -8.021 1.00 91.81 98 ALA A N 1
ATOM 796 C CA . ALA A 1 98 ? -8.544 12.193 -6.937 1.00 91.81 98 ALA A CA 1
ATOM 797 C C . ALA A 1 98 ? -9.570 11.154 -6.454 1.00 91.81 98 ALA A C 1
ATOM 799 O O . ALA A 1 98 ? -9.852 11.095 -5.257 1.00 91.81 98 ALA A O 1
ATOM 800 N N . ASP A 1 99 ? -10.096 10.312 -7.343 1.00 93.62 99 ASP A N 1
ATOM 801 C CA . ASP A 1 99 ? -11.121 9.325 -7.002 1.00 93.62 99 ASP A CA 1
ATOM 802 C C . ASP A 1 99 ? -10.539 8.191 -6.149 1.00 93.62 99 ASP A C 1
ATOM 804 O O . ASP A 1 99 ? -11.130 7.794 -5.141 1.00 93.62 99 ASP A O 1
ATOM 808 N N . CYS A 1 100 ? -9.341 7.713 -6.477 1.00 93.00 100 CYS A N 1
ATOM 809 C CA . CYS A 1 100 ? -8.582 6.737 -5.706 1.00 93.00 100 CYS A CA 1
ATOM 810 C C . CYS A 1 100 ? -8.240 7.269 -4.314 1.00 93.00 100 CYS A C 1
ATOM 812 O O . CYS A 1 100 ? -8.452 6.561 -3.324 1.00 93.00 100 CYS A O 1
ATOM 814 N N . ARG A 1 101 ? -7.798 8.531 -4.220 1.00 93.00 101 ARG A N 1
ATOM 815 C CA . ARG A 1 101 ? -7.558 9.208 -2.933 1.00 93.00 101 ARG A CA 1
ATOM 816 C C . ARG A 1 101 ? -8.842 9.345 -2.117 1.00 93.00 101 ARG A C 1
ATOM 818 O O . ARG A 1 101 ? -8.841 9.103 -0.911 1.00 93.00 101 ARG A O 1
ATOM 825 N N . MET A 1 102 ? -9.961 9.671 -2.763 1.00 95.94 102 MET A N 1
ATOM 826 C CA . MET A 1 102 ? -11.254 9.757 -2.087 1.00 95.94 102 MET A CA 1
ATOM 827 C C . MET A 1 102 ? -11.760 8.397 -1.601 1.00 95.94 102 MET A C 1
ATOM 829 O O . MET A 1 102 ? -12.345 8.334 -0.518 1.00 95.94 102 MET A O 1
ATOM 833 N N . ARG A 1 103 ? -11.531 7.309 -2.349 1.00 95.81 103 ARG A N 1
ATOM 834 C CA . ARG A 1 103 ? -11.834 5.944 -1.886 1.00 95.81 103 ARG A CA 1
ATOM 835 C C . ARG A 1 103 ? -11.021 5.590 -0.645 1.00 95.81 103 ARG A C 1
ATOM 837 O O . ARG A 1 103 ? -11.618 5.135 0.323 1.00 95.81 103 ARG A O 1
ATOM 844 N N . LEU A 1 104 ? -9.718 5.883 -0.638 1.00 96.06 104 LEU A N 1
ATOM 845 C CA . LEU A 1 104 ? -8.859 5.681 0.534 1.00 96.06 104 LEU A CA 1
ATOM 846 C C . LEU A 1 104 ? -9.405 6.420 1.762 1.00 96.06 104 LEU A C 1
ATOM 848 O O . LEU A 1 104 ? -9.643 5.806 2.799 1.00 96.06 104 LEU A O 1
ATOM 852 N N . LEU A 1 105 ? -9.678 7.723 1.630 1.00 95.69 105 LEU A N 1
ATOM 853 C CA . LEU A 1 105 ? -10.224 8.536 2.721 1.00 95.69 105 LEU A CA 1
ATOM 854 C C . LEU A 1 105 ? -11.542 7.973 3.263 1.00 95.69 105 LEU A C 1
ATOM 856 O O . LEU A 1 105 ? -11.754 7.933 4.473 1.00 95.69 105 LEU A O 1
ATOM 860 N N . ARG A 1 106 ? -12.436 7.523 2.377 1.00 95.62 106 ARG A N 1
ATOM 861 C CA . ARG A 1 106 ? -13.706 6.904 2.779 1.00 95.62 106 ARG A CA 1
ATOM 862 C C . ARG A 1 106 ? -13.486 5.586 3.515 1.00 95.62 106 ARG A C 1
ATOM 864 O O . ARG A 1 106 ? -14.165 5.364 4.515 1.00 95.62 106 ARG A O 1
ATOM 871 N N . SER A 1 107 ? -12.551 4.752 3.061 1.00 95.44 107 SER A N 1
ATOM 872 C CA . SER A 1 107 ? -12.210 3.495 3.730 1.00 95.44 107 SER A CA 1
ATOM 873 C C . SER A 1 107 ? -11.651 3.730 5.137 1.00 95.44 107 SER A C 1
ATOM 875 O O . SER A 1 107 ? -12.133 3.114 6.086 1.00 95.44 107 SER A O 1
ATOM 877 N N . LEU A 1 108 ? -10.721 4.680 5.301 1.00 94.75 108 LEU A N 1
ATOM 878 C CA . LEU A 1 108 ? -10.172 5.056 6.614 1.00 94.75 108 LEU A CA 1
ATOM 879 C C . LEU A 1 108 ? -11.276 5.556 7.562 1.00 94.75 108 LEU A C 1
ATOM 881 O O . LEU A 1 108 ? -11.435 5.063 8.678 1.00 94.75 108 LEU A O 1
ATOM 885 N N . LEU A 1 109 ? -12.131 6.469 7.085 1.00 93.31 109 LEU A N 1
ATOM 886 C CA . LEU A 1 109 ? -13.253 6.988 7.875 1.00 93.31 109 LEU A CA 1
ATOM 887 C C . LEU A 1 109 ? -14.266 5.905 8.265 1.00 93.31 109 LEU A C 1
ATOM 889 O O . LEU A 1 109 ? -14.849 5.985 9.348 1.00 93.31 109 LEU A O 1
ATOM 893 N N . ALA A 1 110 ? -14.507 4.921 7.396 1.00 92.19 110 ALA A N 1
ATOM 894 C CA . ALA A 1 110 ? -15.388 3.800 7.700 1.00 92.19 110 ALA A CA 1
ATOM 895 C C . ALA A 1 110 ? -14.809 2.933 8.824 1.00 92.19 110 ALA A C 1
ATOM 897 O O . ALA A 1 110 ? -15.545 2.561 9.737 1.00 92.19 110 ALA A O 1
ATOM 898 N N . LYS A 1 111 ? -13.494 2.686 8.810 1.00 90.62 111 LYS A N 1
ATOM 899 C CA . LYS A 1 111 ? -12.809 1.916 9.855 1.00 90.62 111 LYS A CA 1
ATOM 900 C C . LYS A 1 111 ? -12.808 2.630 11.198 1.00 90.62 111 LYS A C 1
ATOM 902 O O . LYS A 1 111 ? -13.149 2.015 12.202 1.00 90.62 111 LYS A O 1
ATOM 907 N N . ARG A 1 112 ? -12.610 3.949 11.207 1.00 81.44 112 ARG A N 1
ATOM 908 C CA . ARG A 1 112 ? -12.691 4.757 12.435 1.00 81.44 112 ARG A CA 1
ATOM 909 C C . ARG A 1 112 ? -14.086 4.814 13.069 1.00 81.44 112 ARG A C 1
ATOM 911 O O . ARG A 1 112 ? -14.205 5.137 14.241 1.00 81.44 112 ARG A O 1
ATOM 918 N N . ARG A 1 113 ? -15.153 4.598 12.292 1.00 70.50 113 ARG A N 1
ATOM 919 C CA . ARG A 1 113 ? -16.545 4.610 12.789 1.00 70.50 113 ARG A CA 1
ATOM 920 C C . ARG A 1 113 ? -17.042 3.236 13.240 1.00 70.50 113 ARG A C 1
ATOM 922 O O . ARG A 1 113 ? -18.106 3.172 13.846 1.00 70.50 113 ARG A O 1
ATOM 929 N N . GLY A 1 114 ? -16.336 2.171 12.865 1.00 58.16 114 GLY A N 1
ATOM 930 C CA . GLY A 1 114 ? -16.656 0.793 13.241 1.00 58.16 114 GLY A CA 1
ATOM 931 C C . GLY A 1 114 ? -15.907 0.287 14.477 1.00 58.16 114 GLY A C 1
ATOM 932 O O . GLY A 1 114 ? -16.256 -0.787 14.959 1.00 58.16 114 GLY A O 1
ATOM 933 N N . ALA A 1 115 ? -14.909 1.038 14.954 1.00 52.09 115 ALA A N 1
ATOM 934 C CA . ALA A 1 115 ? -14.245 0.864 16.248 1.00 52.09 115 ALA A CA 1
ATOM 935 C C . ALA A 1 115 ? -15.008 1.617 17.349 1.00 52.09 115 ALA A C 1
ATOM 937 O O . ALA A 1 115 ? -15.071 1.090 18.481 1.00 52.09 115 ALA A O 1
#

Organism: NCBI:txid392010

pLDDT: mean 87.63, std 14.31, range [34.34, 97.75]

Foldseek 3Di:
DDPPPPQPKDWPAKDKFAPVVCVVDPRPQVVVVVVQVVQWAFLADPDPFWGWTDHPQWIKIKGKDQDPVRMIIIIIIIGRAPVRVLVVCCVPPVVDDPVRVVSSVVSRVVVVVVD

Secondary structure (DSSP, 8-state):
---------EEEEEEEE-HHHHHTS--HHHHHHHHHHHHSEEEEEEETTEEEEEETTEEEEEEEEE-TTS-EEEEEEEESSHHHHHHHHHHH-TT--HHHHHHHHHHHHHHHHH-

Sequence (115 aa):
MQYYANVEQTMVAYCFGRPEDLSNTFNHFEHTVDELLHDGELVWTASDSAGLVLRGESWYLWFQHAHEDGRVEGKVYELQDDGAVLARVSEELPWLDADCRMRLLRSLLAKRRGA